Protein AF-A0A558AYQ4-F1 (afdb_monomer)

pLDDT: mean 80.59, std 14.87, range [50.81, 96.81]

Secondary structure (DSSP, 8-state):
-HHHHHHHHHHHHHHHHHHHHHHHHHHHHHHHHHH---GGGSTTHHHHHHHHHHHHHHHHHHHHHHHHHHHHHHHHHHHHHHHTT-

Structure (mmCIF, N/CA/C/O backbone):
data_AF-A0A558AYQ4-F1
#
_entry.id   AF-A0A558AYQ4-F1
#
loop_
_atom_site.group_PDB
_atom_site.id
_atom_site.type_symbol
_atom_site.label_atom_id
_atom_site.label_alt_id
_atom_site.label_comp_id
_atom_site.label_asym_id
_atom_site.label_entity_id
_atom_site.label_seq_id
_atom_site.pdbx_PDB_ins_code
_atom_site.Cartn_x
_atom_site.Cartn_y
_atom_site.Cartn_z
_atom_site.occupancy
_atom_site.B_iso_or_equiv
_atom_site.auth_seq_id
_atom_site.auth_comp_id
_atom_site.auth_asym_id
_atom_site.auth_atom_id
_atom_site.pdbx_PDB_model_num
ATOM 1 N N . MET A 1 1 ? -9.722 6.804 17.766 1.00 83.00 1 MET A N 1
ATOM 2 C CA . MET A 1 1 ? -9.338 7.871 16.800 1.00 83.00 1 MET A CA 1
ATOM 3 C C . MET A 1 1 ? -7.883 7.764 16.363 1.00 83.00 1 MET A C 1
ATOM 5 O O . MET A 1 1 ? -7.658 7.707 15.165 1.00 83.00 1 MET A O 1
ATOM 9 N N . ARG A 1 2 ? -6.902 7.679 17.280 1.00 90.56 2 ARG A N 1
ATOM 10 C CA . ARG A 1 2 ? -5.472 7.533 16.928 1.00 90.56 2 ARG A CA 1
ATOM 11 C C . ARG A 1 2 ? -5.205 6.415 15.907 1.00 90.56 2 ARG A C 1
ATOM 13 O O . ARG A 1 2 ? -4.557 6.663 14.902 1.00 90.56 2 ARG A O 1
ATOM 20 N N . ASN A 1 3 ? -5.776 5.230 16.115 1.00 88.75 3 ASN A N 1
ATOM 21 C CA . ASN A 1 3 ? -5.591 4.091 15.208 1.00 88.75 3 ASN A CA 1
ATOM 22 C C . ASN A 1 3 ? -6.226 4.311 13.824 1.00 88.75 3 ASN A C 1
ATOM 24 O O . ASN A 1 3 ? -5.684 3.840 12.834 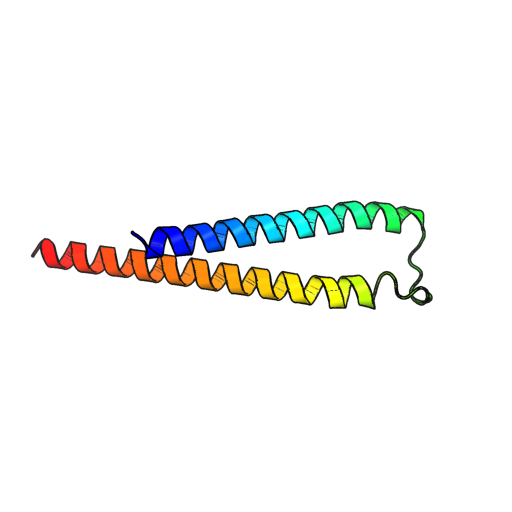1.00 88.75 3 ASN A O 1
ATOM 28 N N . ILE A 1 4 ? -7.329 5.070 13.737 1.00 92.31 4 ILE A N 1
ATOM 29 C CA . ILE A 1 4 ? -7.922 5.456 12.443 1.00 92.31 4 ILE A CA 1
ATOM 30 C C . ILE A 1 4 ? -6.950 6.330 11.663 1.00 92.31 4 ILE A C 1
ATOM 32 O O . ILE A 1 4 ? -6.723 6.095 10.485 1.00 92.31 4 ILE A O 1
ATOM 36 N N . ILE A 1 5 ? -6.372 7.330 12.335 1.00 94.94 5 ILE A N 1
ATOM 37 C CA . ILE A 1 5 ? -5.426 8.263 11.720 1.00 94.94 5 ILE A CA 1
ATOM 38 C C . ILE A 1 5 ? -4.198 7.496 11.222 1.00 94.94 5 ILE A C 1
ATOM 40 O O . ILE A 1 5 ? -3.770 7.724 10.098 1.00 94.94 5 ILE A O 1
ATOM 44 N N . ILE A 1 6 ? -3.685 6.554 12.021 1.00 94.06 6 ILE A N 1
ATOM 45 C CA . ILE A 1 6 ? -2.558 5.686 11.644 1.00 94.06 6 ILE A CA 1
ATOM 46 C C . ILE A 1 6 ? -2.916 4.789 10.450 1.00 94.06 6 ILE A C 1
ATOM 48 O O . ILE A 1 6 ? -2.147 4.694 9.500 1.00 94.06 6 ILE A O 1
ATOM 52 N N . GLY A 1 7 ? -4.081 4.138 10.468 1.00 92.19 7 GLY A N 1
ATOM 53 C CA . GLY A 1 7 ? -4.506 3.276 9.365 1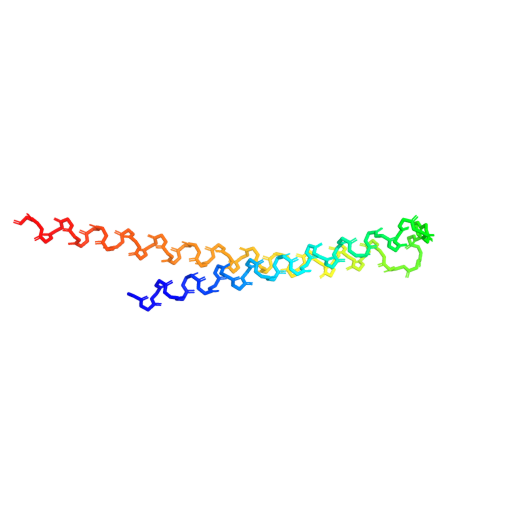.00 92.19 7 GLY A CA 1
ATOM 54 C C . GLY A 1 7 ? -4.708 4.053 8.060 1.00 92.19 7 GLY A C 1
ATOM 55 O O . GLY A 1 7 ? -4.212 3.642 7.013 1.00 92.19 7 GLY A O 1
ATOM 56 N N . LEU A 1 8 ? -5.354 5.222 8.127 1.00 94.94 8 LEU A N 1
ATOM 57 C CA . LEU A 1 8 ? -5.555 6.100 6.971 1.00 94.94 8 LEU A CA 1
ATOM 58 C C . LEU A 1 8 ? -4.240 6.670 6.436 1.00 94.94 8 LEU A C 1
ATOM 60 O O . LEU A 1 8 ? -4.061 6.718 5.222 1.00 94.94 8 LEU A O 1
ATOM 64 N N . SER A 1 9 ? -3.312 7.082 7.304 1.00 95.94 9 SER A N 1
ATOM 65 C CA . SER A 1 9 ? -2.017 7.600 6.856 1.00 95.94 9 SER A CA 1
ATOM 66 C C . SER A 1 9 ? -1.184 6.516 6.172 1.00 95.94 9 SER A C 1
ATOM 68 O O . SER A 1 9 ? -0.612 6.781 5.117 1.00 95.94 9 SER A O 1
ATOM 70 N N . LEU A 1 10 ? -1.183 5.283 6.691 1.00 94.19 10 LEU A N 1
ATOM 71 C CA . LEU A 1 10 ? -0.524 4.135 6.056 1.00 94.19 10 LEU A CA 1
ATOM 72 C C . LEU A 1 10 ? -1.114 3.820 4.673 1.00 94.19 10 LEU A C 1
ATOM 74 O O . LEU A 1 10 ? -0.367 3.604 3.715 1.00 94.19 10 LEU A O 1
ATOM 78 N N . MET A 1 11 ? -2.443 3.838 4.539 1.00 95.25 11 MET A N 1
ATOM 79 C CA . MET A 1 11 ? -3.107 3.642 3.244 1.00 95.25 11 MET A CA 1
ATOM 80 C C . MET A 1 11 ? -2.806 4.776 2.256 1.00 95.25 11 MET A C 1
ATOM 82 O O . MET A 1 11 ? -2.591 4.531 1.071 1.00 95.25 11 MET A O 1
ATOM 86 N N . LEU A 1 12 ? -2.749 6.020 2.732 1.00 96.62 12 LEU A N 1
ATOM 87 C CA . LEU A 1 12 ? -2.456 7.174 1.887 1.00 96.62 12 LEU A CA 1
ATOM 88 C C . LEU A 1 12 ? -1.001 7.159 1.400 1.00 96.62 12 LEU A C 1
ATOM 90 O O . LEU A 1 12 ? -0.752 7.336 0.211 1.00 96.62 12 LEU A O 1
ATOM 94 N N . ILE A 1 13 ? -0.047 6.876 2.290 1.00 96.25 13 ILE A N 1
ATOM 95 C CA . ILE A 1 13 ? 1.377 6.765 1.942 1.00 96.25 13 ILE A CA 1
ATOM 96 C C . ILE A 1 13 ? 1.601 5.624 0.945 1.00 96.25 13 ILE A C 1
ATOM 98 O O . ILE A 1 13 ? 2.275 5.822 -0.062 1.00 96.25 13 ILE A O 1
ATOM 102 N N . SER A 1 14 ? 1.013 4.448 1.180 1.00 94.50 14 SER A N 1
ATOM 103 C CA . SER A 1 14 ? 1.139 3.319 0.246 1.00 94.50 14 SER A CA 1
ATOM 104 C C . SER A 1 14 ? 0.538 3.631 -1.128 1.00 94.50 14 SER A C 1
ATOM 106 O O . SER A 1 14 ? 1.171 3.337 -2.139 1.00 94.50 14 SER A O 1
ATOM 108 N N . SER A 1 15 ? -0.613 4.307 -1.190 1.00 93.69 15 SER A N 1
ATOM 109 C CA . SER A 1 15 ? -1.212 4.759 -2.455 1.00 93.69 15 SER A CA 1
ATOM 110 C C . SER A 1 15 ? -0.318 5.749 -3.216 1.00 93.69 15 SER A C 1
ATOM 112 O O . SER A 1 15 ? -0.121 5.612 -4.428 1.00 93.69 15 SER A O 1
ATOM 114 N N . LEU A 1 16 ? 0.291 6.711 -2.512 1.00 96.12 16 LEU A N 1
ATOM 115 C CA . LEU A 1 16 ? 1.229 7.666 -3.110 1.00 96.12 16 LEU A CA 1
ATOM 116 C C . LEU A 1 16 ? 2.484 6.971 -3.651 1.00 96.12 16 LEU A C 1
ATOM 118 O O . LEU A 1 16 ? 2.906 7.248 -4.773 1.00 96.12 16 LEU A O 1
ATOM 122 N N . LEU A 1 17 ? 3.059 6.043 -2.881 1.00 92.50 17 LEU A N 1
ATOM 123 C CA . LEU A 1 17 ? 4.233 5.277 -3.300 1.00 92.50 17 LEU A CA 1
ATOM 124 C C . LEU A 1 17 ? 3.928 4.390 -4.511 1.00 92.50 17 LEU A C 1
ATOM 126 O O . LEU A 1 17 ? 4.710 4.358 -5.460 1.00 92.50 17 LEU A O 1
ATOM 130 N N . TYR A 1 18 ? 2.774 3.720 -4.510 1.00 90.44 18 TYR A N 1
ATOM 131 C CA . TYR A 1 18 ? 2.332 2.906 -5.638 1.00 90.44 18 TYR A CA 1
ATOM 132 C C . TYR A 1 18 ? 2.156 3.753 -6.902 1.00 90.44 18 TYR A C 1
ATOM 134 O O . TYR A 1 18 ? 2.665 3.398 -7.964 1.00 90.44 18 TYR A O 1
ATOM 142 N N . SER A 1 19 ? 1.505 4.912 -6.774 1.00 89.94 19 SER A N 1
ATOM 143 C CA . SER A 1 19 ? 1.284 5.843 -7.885 1.00 89.94 19 SER A CA 1
ATOM 144 C C . SER A 1 19 ? 2.599 6.378 -8.453 1.00 89.94 19 SER A C 1
ATOM 146 O O . SER A 1 19 ? 2.775 6.405 -9.667 1.00 89.94 19 SER A O 1
ATOM 148 N N . SER A 1 20 ? 3.549 6.747 -7.589 1.00 89.62 20 SER A N 1
ATOM 149 C CA . SER A 1 20 ? 4.892 7.179 -7.999 1.00 89.62 20 SER A CA 1
ATOM 150 C C . SER A 1 20 ? 5.612 6.096 -8.806 1.00 89.62 20 SER A C 1
ATOM 152 O O . SER A 1 20 ? 6.160 6.369 -9.874 1.00 89.62 20 SER A O 1
ATOM 154 N N . ASN A 1 21 ? 5.538 4.845 -8.349 1.00 86.62 21 ASN A N 1
ATOM 155 C CA . ASN A 1 21 ? 6.139 3.719 -9.053 1.00 86.62 21 ASN A CA 1
ATOM 156 C C . ASN A 1 21 ? 5.482 3.466 -10.422 1.00 86.62 21 ASN A C 1
ATOM 158 O O . ASN A 1 21 ? 6.167 3.178 -11.401 1.00 86.62 21 ASN A O 1
ATOM 162 N N . LEU A 1 22 ? 4.161 3.635 -10.518 1.00 85.19 22 LEU A N 1
ATOM 163 C CA . LEU A 1 22 ? 3.411 3.511 -11.771 1.00 85.19 22 LEU A CA 1
ATOM 164 C C . LEU A 1 22 ? 3.788 4.622 -12.767 1.00 85.19 22 LEU A C 1
ATOM 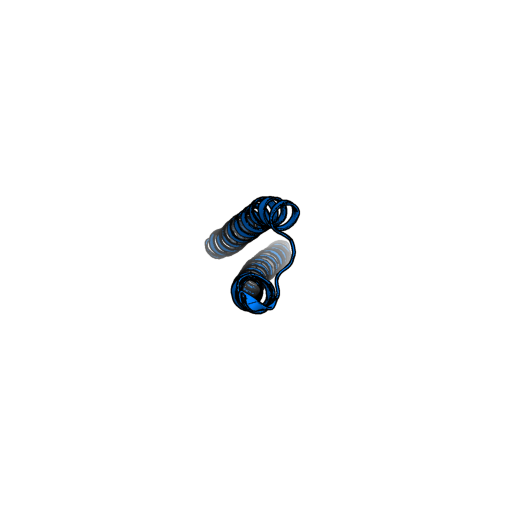166 O O . LEU A 1 22 ? 3.985 4.351 -13.951 1.00 85.19 22 LEU A O 1
ATOM 170 N N . ILE A 1 23 ? 3.967 5.856 -12.283 1.00 86.88 23 ILE A N 1
ATOM 171 C CA . ILE A 1 23 ? 4.462 6.984 -13.087 1.00 86.88 23 ILE A CA 1
ATOM 172 C C . ILE A 1 23 ? 5.881 6.697 -13.587 1.00 86.88 23 ILE A C 1
ATOM 174 O O . ILE A 1 23 ? 6.154 6.870 -14.775 1.00 86.88 23 ILE A O 1
ATOM 178 N N . ALA A 1 24 ? 6.773 6.221 -12.714 1.00 83.19 24 ALA A N 1
ATOM 179 C CA . ALA A 1 24 ? 8.133 5.855 -13.095 1.00 83.19 24 ALA A CA 1
ATOM 180 C C . ALA A 1 24 ? 8.131 4.771 -14.184 1.00 83.19 24 ALA A C 1
ATOM 182 O O . ALA A 1 24 ? 8.773 4.942 -15.220 1.00 83.19 24 ALA A O 1
ATOM 183 N N . ALA A 1 25 ? 7.341 3.710 -14.007 1.00 79.19 25 ALA A N 1
ATOM 184 C CA . ALA A 1 25 ? 7.188 2.653 -15.003 1.00 79.19 25 ALA A CA 1
ATOM 185 C C . ALA A 1 25 ? 6.662 3.189 -16.347 1.00 79.19 25 ALA A C 1
ATOM 187 O O . ALA A 1 25 ? 7.178 2.819 -17.402 1.00 79.19 25 ALA A O 1
ATOM 188 N N . ALA A 1 26 ? 5.686 4.102 -16.330 1.00 81.44 26 ALA A N 1
ATOM 189 C CA . ALA A 1 26 ? 5.146 4.712 -17.543 1.00 81.44 26 ALA A CA 1
ATOM 190 C C . ALA A 1 26 ? 6.205 5.531 -18.302 1.00 81.44 26 ALA A C 1
ATOM 192 O O . ALA A 1 26 ? 6.354 5.361 -19.515 1.00 81.44 26 ALA A O 1
ATOM 193 N N . VAL A 1 27 ? 6.978 6.363 -17.592 1.00 80.44 27 VAL A N 1
ATOM 194 C CA . VAL A 1 27 ? 8.067 7.169 -18.173 1.00 80.44 27 VAL A CA 1
ATOM 195 C C . VAL A 1 27 ? 9.157 6.274 -18.765 1.00 80.44 27 VAL A C 1
ATOM 197 O O . VAL A 1 27 ? 9.576 6.488 -19.904 1.00 80.44 27 VAL A O 1
ATOM 200 N N . TYR A 1 28 ? 9.576 5.240 -18.032 1.00 70.00 28 TYR A N 1
ATOM 201 C CA . TYR A 1 28 ? 10.578 4.286 -18.509 1.00 70.00 28 TYR A CA 1
ATOM 202 C C . TYR A 1 28 ? 10.073 3.418 -19.669 1.00 70.00 28 TYR A C 1
ATOM 204 O O . TYR A 1 28 ? 10.858 3.048 -20.535 1.00 70.00 28 TYR A O 1
ATOM 212 N N . SER A 1 29 ? 8.773 3.127 -19.773 1.00 70.50 29 SER A N 1
ATOM 213 C CA . SER A 1 29 ? 8.251 2.373 -20.926 1.00 70.50 29 SER A CA 1
ATOM 214 C C . SER A 1 29 ? 8.465 3.119 -22.253 1.00 70.50 29 SER A C 1
ATOM 216 O O . SER A 1 29 ? 8.770 2.511 -23.281 1.00 70.50 29 SER A O 1
ATOM 218 N N . GLY A 1 30 ? 8.382 4.455 -22.227 1.00 69.62 30 GLY A N 1
ATOM 219 C CA . GLY A 1 30 ? 8.566 5.296 -23.407 1.00 69.62 30 GLY A CA 1
ATOM 220 C C . GLY A 1 30 ? 10.015 5.372 -23.894 1.00 69.62 30 GLY A C 1
ATOM 221 O O . GLY A 1 30 ? 10.243 5.568 -25.089 1.00 69.62 30 GLY A O 1
ATOM 222 N N . THR A 1 31 ? 11.001 5.208 -23.005 1.00 66.69 31 THR A N 1
ATOM 223 C CA . THR A 1 31 ? 12.418 5.137 -23.394 1.00 66.69 31 THR A CA 1
ATOM 224 C C . THR A 1 31 ? 12.754 3.782 -24.012 1.00 66.69 31 THR A C 1
ATOM 226 O O . THR A 1 31 ? 13.385 3.746 -25.065 1.00 66.69 31 THR A O 1
ATOM 229 N N . VAL A 1 32 ? 12.229 2.683 -23.464 1.00 61.59 32 VAL A N 1
ATOM 230 C CA . VAL A 1 32 ? 12.386 1.321 -24.022 1.00 61.59 32 VAL A CA 1
ATOM 231 C C . VAL A 1 32 ? 11.856 1.204 -25.432 1.00 61.59 32 VAL A C 1
ATOM 233 O O . VAL A 1 32 ? 12.510 0.619 -26.294 1.00 61.59 32 VAL A O 1
ATOM 236 N N . ALA A 1 33 ? 10.675 1.778 -25.675 1.00 63.09 33 ALA A N 1
ATOM 237 C CA . ALA A 1 33 ? 10.037 1.748 -26.983 1.00 63.09 33 ALA A CA 1
ATOM 238 C C . ALA A 1 33 ? 10.915 2.383 -28.078 1.00 63.09 33 ALA A C 1
ATOM 240 O O . ALA A 1 33 ? 10.733 2.088 -29.256 1.00 63.09 33 ALA A O 1
ATOM 241 N N . LYS A 1 34 ? 11.870 3.243 -27.695 1.00 64.94 34 LYS A N 1
ATOM 242 C CA . LYS A 1 34 ? 12.776 3.950 -28.607 1.00 64.94 34 LYS A CA 1
ATOM 243 C C . LYS A 1 34 ? 14.158 3.308 -28.735 1.00 64.94 34 LYS A C 1
ATOM 245 O O . LYS A 1 34 ? 14.796 3.511 -29.761 1.00 64.94 34 LYS A O 1
ATOM 250 N N . THR A 1 35 ? 14.640 2.573 -27.731 1.00 65.69 35 THR A N 1
ATOM 251 C CA . THR A 1 35 ? 16.032 2.078 -27.693 1.00 65.69 35 THR A CA 1
ATOM 252 C C . THR A 1 35 ? 16.191 0.578 -27.948 1.00 65.69 35 THR A C 1
ATOM 254 O O . THR A 1 35 ? 17.318 0.097 -27.932 1.00 65.69 35 THR A O 1
ATOM 257 N N . SER A 1 36 ? 15.103 -0.141 -28.256 1.00 58.66 36 SER A N 1
ATOM 258 C CA . SER A 1 36 ? 15.054 -1.605 -28.410 1.00 58.66 36 SER A CA 1
ATOM 259 C C . SER A 1 36 ? 15.469 -2.380 -27.150 1.00 58.66 36 SER A C 1
ATOM 261 O O . SER A 1 36 ? 16.274 -1.954 -26.325 1.00 58.66 36 SER A O 1
ATOM 263 N N . TRP A 1 37 ? 14.846 -3.541 -26.963 1.00 57.12 37 TRP A N 1
ATOM 264 C CA . TRP A 1 37 ? 14.953 -4.347 -25.749 1.00 57.12 37 TRP A CA 1
ATOM 265 C C . TRP A 1 37 ? 16.265 -5.150 -25.739 1.00 57.12 37 TRP A C 1
ATOM 267 O O . TRP A 1 37 ? 16.291 -6.302 -26.164 1.00 57.12 37 TRP A O 1
ATOM 277 N N . ASP A 1 38 ? 17.366 -4.545 -25.284 1.00 59.84 38 ASP A N 1
ATOM 278 C CA . ASP A 1 38 ? 18.643 -5.254 -25.130 1.00 59.84 38 ASP A CA 1
ATOM 279 C C . ASP A 1 38 ? 18.767 -5.872 -23.725 1.00 59.84 38 ASP A C 1
ATOM 281 O O . ASP A 1 38 ? 18.927 -5.177 -22.717 1.00 59.84 38 ASP A O 1
ATOM 285 N N . ARG A 1 39 ? 18.680 -7.207 -23.654 1.00 55.16 39 ARG A N 1
ATOM 286 C CA . ARG A 1 39 ? 18.835 -7.979 -22.408 1.00 55.16 39 ARG A CA 1
ATOM 287 C C . ARG A 1 39 ? 20.279 -8.010 -21.896 1.00 55.16 39 ARG A C 1
ATOM 289 O O . ARG A 1 39 ? 20.466 -8.216 -20.700 1.00 55.16 39 ARG A O 1
ATOM 296 N N . ASN A 1 40 ? 21.283 -7.779 -22.746 1.00 55.56 40 ASN A N 1
ATOM 297 C CA . ASN A 1 40 ? 22.699 -7.844 -22.357 1.00 55.56 40 ASN A CA 1
ATOM 298 C C . ASN A 1 40 ? 23.190 -6.586 -21.641 1.00 55.56 40 ASN A C 1
ATOM 300 O O . ASN A 1 40 ? 24.214 -6.626 -20.965 1.00 55.56 40 ASN A O 1
ATOM 304 N N . ALA A 1 41 ? 22.454 -5.481 -21.738 1.00 54.97 41 ALA A N 1
ATOM 305 C CA . ALA A 1 41 ? 22.814 -4.254 -21.046 1.00 54.97 41 ALA A CA 1
ATOM 306 C C . ALA A 1 41 ? 22.503 -4.307 -19.530 1.00 54.97 41 ALA A C 1
ATOM 308 O O . ALA A 1 41 ? 22.885 -3.401 -18.796 1.00 54.97 41 ALA A O 1
ATOM 309 N N . GLY A 1 42 ? 21.792 -5.335 -19.037 1.00 50.81 42 GLY A N 1
ATOM 310 C CA . GLY A 1 42 ? 21.409 -5.456 -17.618 1.00 50.81 42 GLY A CA 1
ATOM 311 C C . GLY A 1 42 ? 20.397 -4.404 -17.134 1.00 50.81 42 GLY A C 1
ATOM 312 O O . GLY A 1 42 ? 20.039 -4.380 -15.961 1.00 50.81 42 GLY A O 1
ATOM 313 N N . ILE A 1 43 ? 19.913 -3.540 -18.032 1.00 54.53 43 ILE A N 1
ATOM 314 C CA . ILE A 1 43 ? 19.131 -2.340 -17.691 1.00 54.53 43 ILE A CA 1
ATOM 315 C C . ILE A 1 43 ? 17.646 -2.664 -17.462 1.00 54.53 43 ILE A C 1
ATOM 317 O O . ILE A 1 43 ? 16.961 -1.906 -16.786 1.00 54.53 43 ILE A O 1
ATOM 321 N N . PHE A 1 44 ? 17.128 -3.771 -18.013 1.00 53.06 44 PHE A N 1
ATOM 322 C CA . PHE A 1 44 ? 15.675 -3.973 -18.111 1.00 53.06 44 PHE A CA 1
ATOM 323 C C . PHE A 1 44 ? 15.110 -5.217 -17.432 1.00 53.06 44 PHE A C 1
ATOM 325 O O . PHE A 1 44 ? 14.150 -5.095 -16.680 1.00 53.06 44 PHE A O 1
ATOM 332 N N . GLY A 1 45 ? 15.673 -6.398 -17.696 1.00 52.97 45 GLY A N 1
ATOM 333 C CA . GLY A 1 45 ? 15.148 -7.648 -17.135 1.00 52.97 45 GLY A CA 1
ATOM 334 C C . GLY A 1 45 ? 15.379 -7.724 -15.631 1.00 52.97 45 GLY A C 1
ATOM 335 O O . GLY A 1 45 ? 14.442 -7.737 -14.860 1.00 52.97 45 GLY A O 1
ATOM 336 N N . THR A 1 46 ? 16.629 -7.665 -15.193 1.00 53.44 46 THR A N 1
ATOM 337 C CA . THR A 1 46 ? 16.975 -7.769 -13.770 1.00 53.44 46 THR A CA 1
ATOM 338 C C . THR A 1 46 ? 16.650 -6.499 -12.989 1.00 53.44 46 THR A C 1
ATOM 340 O O . THR A 1 46 ? 16.071 -6.576 -11.916 1.00 53.44 46 THR A O 1
ATOM 343 N N . ALA A 1 47 ? 16.926 -5.303 -13.519 1.00 56.53 47 ALA A N 1
ATOM 344 C CA . ALA A 1 47 ? 16.745 -4.080 -12.736 1.00 56.53 47 ALA A CA 1
ATOM 345 C C . ALA A 1 47 ? 15.270 -3.732 -12.451 1.00 56.53 47 ALA A C 1
ATOM 347 O O . ALA A 1 47 ? 14.930 -3.483 -11.308 1.00 56.53 47 ALA A O 1
ATOM 348 N N . LEU A 1 48 ? 14.355 -3.724 -13.422 1.00 58.62 48 LEU A N 1
ATOM 349 C CA . LEU A 1 48 ? 12.944 -3.414 -13.120 1.00 58.62 48 LEU A CA 1
ATOM 350 C C . LEU A 1 48 ? 12.224 -4.595 -12.459 1.00 58.62 48 LEU A C 1
ATOM 352 O O . LEU A 1 48 ? 11.420 -4.396 -11.553 1.00 58.62 48 LEU A O 1
ATOM 356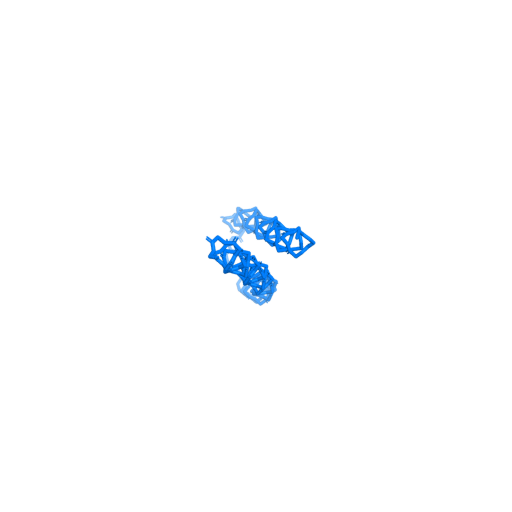 N N . GLU A 1 49 ? 12.528 -5.823 -12.867 1.00 58.28 49 GLU A N 1
ATOM 357 C CA . GLU A 1 49 ? 11.863 -7.008 -12.324 1.00 58.28 49 GLU A CA 1
ATOM 358 C C . GLU A 1 49 ? 12.355 -7.332 -10.902 1.00 58.28 49 GLU A C 1
ATOM 360 O O . GLU A 1 49 ? 11.533 -7.644 -10.050 1.00 58.28 49 GLU A O 1
ATOM 365 N N . GLU A 1 50 ? 13.640 -7.150 -10.570 1.00 58.53 50 GLU A N 1
ATOM 366 C CA . GLU A 1 50 ? 14.137 -7.344 -9.194 1.00 58.53 50 GLU A CA 1
ATOM 367 C C . GLU A 1 50 ? 14.029 -6.071 -8.337 1.00 58.53 50 GLU A C 1
ATOM 369 O O . GLU A 1 50 ? 13.632 -6.149 -7.171 1.00 58.53 50 GLU A O 1
ATOM 374 N N . VAL A 1 51 ? 14.329 -4.881 -8.881 1.00 62.94 51 VAL A N 1
ATOM 375 C CA . VAL A 1 51 ? 14.365 -3.629 -8.092 1.00 62.94 51 VAL A CA 1
ATOM 376 C C . VAL A 1 51 ? 12.987 -2.994 -7.943 1.00 62.94 51 VAL A C 1
ATOM 378 O O . VAL A 1 51 ? 12.783 -2.285 -6.965 1.00 62.94 51 VAL A O 1
ATOM 381 N N . SER A 1 52 ? 12.014 -3.233 -8.835 1.00 65.50 52 SER A N 1
ATOM 382 C CA . SER A 1 52 ? 10.640 -2.727 -8.639 1.00 65.50 52 SER A CA 1
ATOM 383 C C . SER A 1 52 ? 9.732 -3.715 -7.916 1.00 65.50 52 SER A C 1
ATOM 385 O O . SER A 1 52 ? 8.830 -3.288 -7.195 1.00 65.50 52 SER A O 1
ATOM 387 N N . PHE A 1 53 ? 9.972 -5.021 -8.031 1.00 75.75 53 PHE A N 1
ATOM 388 C CA . PHE A 1 53 ? 9.146 -6.015 -7.345 1.00 75.75 53 PHE A CA 1
ATOM 389 C C . PHE A 1 53 ? 9.249 -5.900 -5.821 1.00 75.75 53 PHE A C 1
ATOM 391 O O . PHE A 1 53 ? 8.232 -5.906 -5.128 1.00 75.75 53 PHE A O 1
ATOM 398 N N . LEU A 1 54 ? 10.461 -5.706 -5.296 1.00 80.56 54 LEU A N 1
ATOM 399 C CA . LEU A 1 54 ? 10.708 -5.570 -3.860 1.00 80.56 54 LEU A CA 1
ATOM 400 C C . LEU A 1 54 ? 9.984 -4.356 -3.226 1.00 80.56 54 LEU A C 1
ATOM 402 O O . LEU A 1 54 ? 9.254 -4.550 -2.250 1.00 80.56 54 LEU A O 1
ATOM 406 N N . PRO A 1 55 ? 10.085 -3.118 -3.751 1.00 83.00 55 PRO A N 1
ATOM 407 C CA . PRO A 1 55 ? 9.336 -1.982 -3.222 1.00 83.00 55 PRO A CA 1
ATOM 408 C C . PRO A 1 55 ? 7.826 -2.112 -3.437 1.00 83.00 55 PRO A C 1
ATOM 410 O O . PRO A 1 55 ? 7.083 -1.760 -2.524 1.00 83.00 55 PRO A O 1
ATOM 413 N N . ILE A 1 56 ? 7.347 -2.657 -4.567 1.00 87.25 56 ILE A N 1
ATOM 414 C CA . ILE A 1 56 ? 5.906 -2.919 -4.760 1.00 87.25 56 ILE A CA 1
ATOM 415 C C . ILE A 1 56 ? 5.391 -3.856 -3.668 1.00 87.25 56 ILE A C 1
ATOM 417 O O . ILE A 1 56 ? 4.380 -3.558 -3.036 1.00 87.25 56 ILE A O 1
ATOM 421 N N . TYR A 1 57 ? 6.112 -4.946 -3.401 1.00 90.12 57 TYR A N 1
ATOM 422 C CA . TYR A 1 57 ? 5.744 -5.908 -2.369 1.00 90.12 57 TYR A CA 1
ATOM 423 C C . TYR A 1 57 ? 5.646 -5.251 -0.984 1.00 90.12 57 TYR A C 1
ATOM 425 O O . TYR A 1 57 ? 4.659 -5.434 -0.267 1.00 90.12 57 TYR A O 1
ATOM 433 N N . MET A 1 58 ? 6.622 -4.409 -0.630 1.00 90.25 58 MET A N 1
ATOM 434 C CA . MET A 1 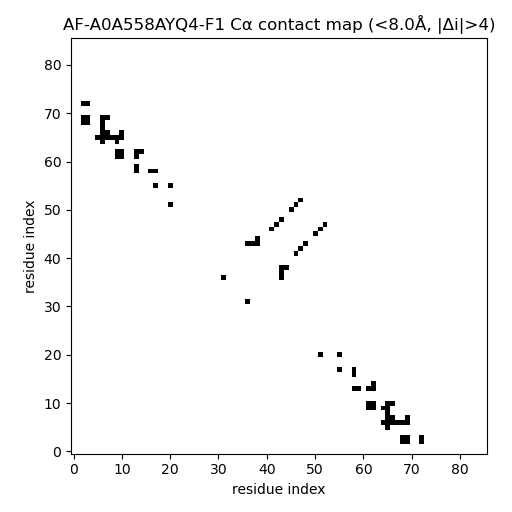58 ? 6.606 -3.655 0.627 1.00 90.25 58 MET A CA 1
ATOM 435 C C . MET A 1 58 ? 5.429 -2.672 0.703 1.00 90.25 58 MET A C 1
ATOM 437 O O . MET A 1 58 ? 4.766 -2.587 1.737 1.00 90.25 58 MET A O 1
ATOM 441 N N . ILE A 1 59 ? 5.124 -1.964 -0.390 1.00 93.75 59 ILE A N 1
ATOM 442 C CA . ILE A 1 59 ? 3.978 -1.045 -0.472 1.00 93.75 59 ILE A CA 1
ATOM 443 C C . ILE A 1 59 ? 2.662 -1.801 -0.252 1.00 93.75 59 ILE A C 1
ATOM 445 O O . ILE A 1 59 ? 1.809 -1.341 0.511 1.00 93.75 59 ILE A O 1
ATOM 449 N N . THR A 1 60 ? 2.507 -2.975 -0.869 1.00 93.38 60 THR A N 1
ATOM 450 C CA . THR A 1 60 ? 1.318 -3.819 -0.709 1.00 93.38 60 THR A CA 1
ATOM 451 C C . THR A 1 60 ? 1.160 -4.307 0.730 1.00 93.38 60 THR A C 1
ATOM 453 O O . THR A 1 60 ? 0.060 -4.235 1.276 1.00 93.38 60 THR A O 1
ATOM 456 N N . LEU A 1 61 ? 2.242 -4.738 1.386 1.00 95.38 61 LEU A N 1
ATOM 457 C CA . LEU A 1 61 ? 2.196 -5.129 2.798 1.00 95.38 61 LEU A CA 1
ATOM 458 C C . LEU A 1 61 ? 1.773 -3.966 3.704 1.00 95.38 61 LEU A C 1
ATOM 460 O O . LEU A 1 61 ? 0.903 -4.139 4.557 1.00 95.38 61 LEU A O 1
ATOM 464 N N . ILE A 1 62 ? 2.332 -2.772 3.490 1.00 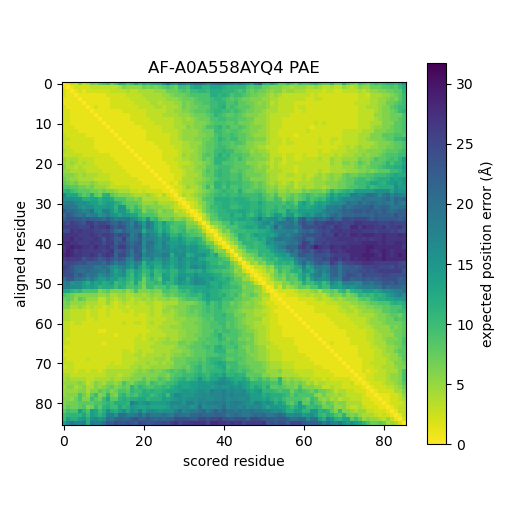94.50 62 ILE A N 1
ATOM 465 C CA . ILE A 1 62 ? 1.972 -1.563 4.247 1.00 94.50 62 ILE A CA 1
ATOM 466 C C . ILE A 1 62 ? 0.487 -1.226 4.066 1.00 94.50 62 ILE A C 1
ATOM 468 O O . ILE A 1 62 ? -0.197 -0.906 5.042 1.00 94.50 62 ILE A O 1
ATOM 472 N N . PHE A 1 63 ? -0.027 -1.338 2.840 1.00 95.88 63 PHE A N 1
ATOM 473 C CA . PHE A 1 63 ? -1.441 -1.119 2.548 1.00 95.88 63 PHE A CA 1
ATOM 474 C C . PHE A 1 63 ? -2.340 -2.111 3.300 1.00 95.88 63 PHE A C 1
ATOM 476 O O . PHE A 1 63 ? -3.298 -1.695 3.954 1.00 95.88 63 PHE A O 1
ATOM 483 N N . ILE A 1 64 ? -2.007 -3.408 3.267 1.00 96.81 64 ILE A N 1
ATOM 484 C CA . ILE A 1 64 ? -2.758 -4.457 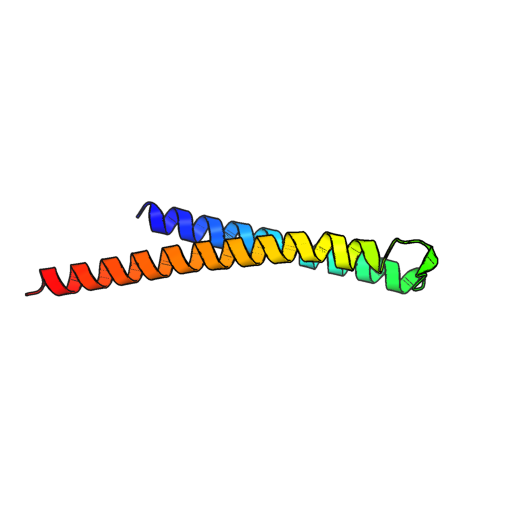3.974 1.00 96.81 64 ILE A CA 1
ATOM 485 C C . ILE A 1 64 ? -2.758 -4.196 5.483 1.00 96.81 64 ILE A C 1
ATOM 487 O O . ILE A 1 64 ? -3.811 -4.266 6.114 1.00 96.81 64 ILE A O 1
ATOM 491 N N . ILE A 1 65 ? -1.609 -3.842 6.064 1.00 95.88 65 ILE A N 1
ATOM 492 C CA . ILE A 1 65 ? -1.502 -3.520 7.494 1.00 95.88 65 ILE A CA 1
ATOM 493 C C . ILE A 1 65 ? -2.401 -2.327 7.848 1.00 95.88 65 ILE A C 1
ATOM 495 O O . ILE A 1 65 ? -3.172 -2.406 8.806 1.00 95.88 65 ILE A O 1
ATOM 499 N N . GLY A 1 66 ? -2.357 -1.243 7.066 1.00 93.88 66 GLY A N 1
ATOM 500 C CA . GLY A 1 66 ? -3.226 -0.079 7.272 1.00 93.88 66 GLY A CA 1
ATOM 501 C C . GLY A 1 66 ? -4.717 -0.432 7.206 1.00 93.88 66 GLY A C 1
ATOM 502 O O . GLY A 1 66 ? -5.501 0.006 8.053 1.00 93.88 66 GLY A O 1
ATOM 503 N N . LEU A 1 67 ? -5.093 -1.288 6.253 1.00 96.25 67 LEU A N 1
ATOM 504 C CA . LEU A 1 67 ? -6.464 -1.753 6.056 1.00 96.25 67 LEU A CA 1
ATOM 505 C C . LEU A 1 67 ? -6.951 -2.639 7.214 1.00 96.25 67 LEU A C 1
ATOM 507 O O . LEU A 1 67 ? -8.054 -2.433 7.720 1.00 96.25 67 LEU A O 1
ATOM 511 N N . VAL A 1 68 ? -6.120 -3.566 7.701 1.00 96.25 68 VAL A N 1
ATOM 512 C CA . VAL A 1 68 ? -6.439 -4.409 8.867 1.00 96.25 68 VAL A CA 1
ATOM 513 C C . VAL A 1 68 ? -6.655 -3.558 10.120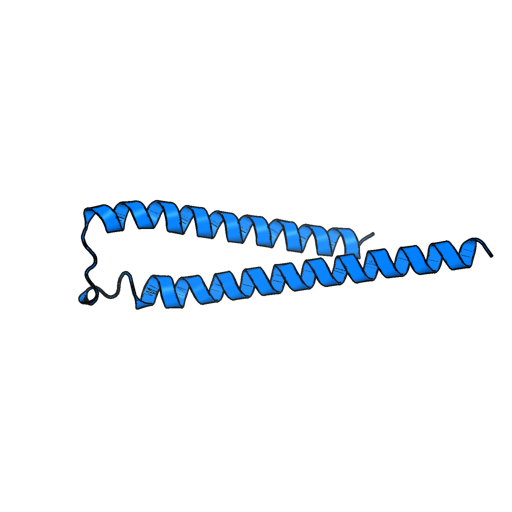 1.00 96.25 68 VAL A C 1
ATOM 515 O O . VAL A 1 68 ? -7.638 -3.763 10.833 1.00 96.25 68 VAL A O 1
ATOM 518 N N . ILE A 1 69 ? -5.793 -2.566 10.371 1.00 95.31 69 ILE A N 1
ATOM 519 C CA . ILE A 1 69 ? -5.941 -1.650 11.516 1.00 95.31 69 ILE A CA 1
ATOM 520 C C . ILE A 1 69 ? -7.286 -0.914 11.456 1.00 95.31 69 ILE A C 1
ATOM 522 O O . ILE A 1 69 ? -7.967 -0.791 12.477 1.00 95.31 69 ILE A O 1
ATOM 526 N N . LEU A 1 70 ? -7.695 -0.448 10.271 1.00 95.44 70 LEU A N 1
ATOM 527 C CA . LEU A 1 70 ? -8.978 0.233 10.104 1.00 95.44 70 LEU A CA 1
ATOM 528 C C . LEU A 1 70 ? -10.167 -0.689 10.342 1.00 95.44 70 LEU A C 1
ATOM 530 O O . LEU A 1 70 ? -11.082 -0.302 11.069 1.00 95.44 70 LEU A O 1
ATOM 534 N N . ILE A 1 71 ? -10.150 -1.899 9.778 1.00 94.44 71 ILE A N 1
ATOM 535 C CA . ILE A 1 71 ? -11.233 -2.873 9.963 1.00 94.44 71 ILE A CA 1
ATOM 536 C C . ILE A 1 71 ? -11.396 -3.215 11.444 1.00 94.44 71 ILE A C 1
ATOM 538 O O . ILE A 1 71 ? -12.512 -3.176 11.961 1.00 94.44 71 ILE A O 1
ATOM 542 N N . LEU A 1 72 ? -10.294 -3.493 12.146 1.00 93.56 72 LEU A N 1
ATOM 543 C CA . LEU A 1 72 ? -10.326 -3.821 13.572 1.00 93.56 72 LEU A CA 1
ATOM 544 C C . LEU A 1 72 ? -10.881 -2.666 14.411 1.00 93.56 72 LEU A C 1
ATOM 546 O O . LEU A 1 72 ? -11.714 -2.877 15.291 1.00 93.56 72 LEU A O 1
ATOM 550 N N . GLU A 1 73 ? -10.460 -1.436 14.126 1.00 92.38 73 GLU A N 1
ATOM 551 C CA . GLU A 1 73 ? -10.917 -0.260 14.863 1.00 92.38 73 GLU A CA 1
ATOM 552 C C . GLU A 1 73 ? -12.403 0.056 14.588 1.00 92.38 73 GLU A C 1
ATOM 554 O O . GLU A 1 73 ? -13.128 0.442 15.510 1.00 92.38 73 GLU A O 1
ATOM 559 N N . VAL A 1 74 ? -12.878 -0.101 13.346 1.00 91.88 74 VAL A N 1
ATOM 560 C CA . VAL A 1 74 ? -14.299 0.080 12.992 1.00 91.88 74 VAL A CA 1
ATOM 561 C C . VAL A 1 74 ? -15.155 -1.003 13.645 1.00 91.88 74 VAL A C 1
ATOM 563 O O . VAL A 1 74 ? -16.113 -0.677 14.342 1.00 91.88 74 VAL A O 1
ATOM 566 N N . CYS A 1 75 ? -14.761 -2.272 13.516 1.00 90.44 75 CYS A N 1
ATOM 567 C CA . CYS A 1 75 ? -15.469 -3.400 14.120 1.00 90.44 75 CYS A CA 1
ATOM 568 C C . CYS A 1 75 ? -15.544 -3.280 15.653 1.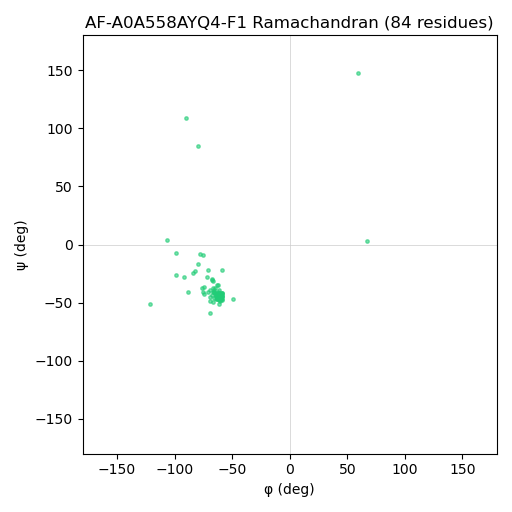00 90.44 75 CYS A C 1
ATOM 570 O O . CYS A 1 75 ? -16.593 -3.521 16.251 1.00 90.44 75 CYS A O 1
ATOM 572 N N . SER A 1 76 ? -14.450 -2.861 16.298 1.00 88.88 76 SER A N 1
ATOM 573 C CA . SER A 1 76 ? -14.401 -2.628 17.746 1.00 88.88 76 SER A CA 1
ATOM 574 C C . SER A 1 76 ? -15.360 -1.516 18.184 1.00 88.88 76 SER A C 1
ATOM 576 O O . SER A 1 76 ? -16.109 -1.675 19.152 1.00 88.88 76 SER A O 1
ATOM 578 N N . ARG A 1 77 ? -15.410 -0.400 17.441 1.00 86.19 77 ARG A N 1
ATOM 579 C CA . ARG A 1 77 ? -16.356 0.687 17.731 1.00 86.19 77 ARG A CA 1
ATOM 580 C C . ARG A 1 77 ? -17.809 0.255 17.578 1.00 86.19 77 ARG A C 1
ATOM 582 O O . ARG A 1 77 ? -18.619 0.583 18.447 1.00 86.19 77 ARG A O 1
ATOM 589 N N . ASP A 1 78 ? -18.131 -0.483 16.522 1.00 86.44 78 ASP A N 1
ATOM 590 C CA . ASP A 1 78 ? -19.490 -0.972 16.289 1.00 86.44 78 ASP A CA 1
ATOM 591 C C . ASP A 1 78 ? -19.951 -1.902 17.413 1.00 86.44 78 ASP A C 1
ATOM 593 O O . ASP A 1 78 ? -21.071 -1.757 17.910 1.00 86.44 78 ASP A O 1
ATOM 597 N N . PHE A 1 79 ? -19.074 -2.793 17.884 1.00 86.12 79 PHE A N 1
ATOM 598 C CA . PHE A 1 79 ? -19.363 -3.679 19.010 1.00 86.12 79 PHE A CA 1
ATOM 599 C C . PHE A 1 79 ? -19.669 -2.906 20.304 1.00 86.12 79 PHE A C 1
ATOM 601 O O . PHE A 1 79 ? -20.700 -3.139 20.939 1.00 86.12 79 PHE A O 1
ATOM 608 N N . ILE A 1 80 ? -18.834 -1.923 20.661 1.00 81.31 80 ILE A N 1
ATOM 609 C CA . ILE A 1 80 ? -19.047 -1.078 21.849 1.00 81.31 80 ILE A CA 1
ATOM 610 C C . ILE A 1 80 ? -20.358 -0.285 21.733 1.00 81.31 80 ILE A C 1
ATOM 612 O O . ILE A 1 80 ? -21.092 -0.146 22.713 1.00 81.31 80 ILE A O 1
ATOM 616 N N . SER A 1 81 ? -20.681 0.216 20.536 1.00 83.19 81 SER A N 1
ATOM 617 C CA . SER A 1 81 ? -21.913 0.981 20.306 1.00 83.19 81 SER A CA 1
ATOM 618 C C . SER A 1 81 ? -23.182 0.151 20.538 1.00 83.19 81 SER A C 1
ATOM 620 O O . SER A 1 81 ? -24.166 0.679 21.056 1.00 83.19 81 SER A O 1
ATOM 622 N N . LYS A 1 82 ? -23.149 -1.147 20.202 1.00 84.19 82 LYS A N 1
ATOM 623 C CA . LYS A 1 82 ? -24.265 -2.076 20.414 1.00 84.19 82 LYS A CA 1
ATOM 624 C C . LYS A 1 82 ? -24.461 -2.404 21.891 1.00 84.19 82 LYS A C 1
ATOM 626 O O . LYS A 1 82 ? -25.599 -2.412 22.342 1.00 84.19 82 LYS A O 1
ATOM 631 N N . MET A 1 83 ? -23.379 -2.599 22.649 1.00 77.50 83 MET A N 1
ATOM 632 C CA . MET A 1 83 ? -23.476 -2.878 24.089 1.00 77.50 83 MET A CA 1
ATOM 633 C C . MET A 1 83 ? -24.006 -1.692 24.900 1.00 77.50 83 MET A C 1
ATOM 635 O O . MET A 1 83 ? -24.671 -1.897 25.902 1.00 77.50 83 MET A O 1
ATOM 639 N N . LYS A 1 84 ? -23.758 -0.449 24.468 1.00 73.94 84 LYS A N 1
ATOM 640 C CA . LYS A 1 84 ? -24.222 0.756 25.181 1.00 73.94 84 LYS A CA 1
ATOM 641 C C . LYS A 1 84 ? -25.713 1.079 24.973 1.00 73.94 84 LYS A C 1
ATOM 643 O O . LYS A 1 84 ? -26.208 2.027 25.573 1.00 73.94 84 LYS A O 1
ATOM 648 N N . ARG A 1 85 ? -26.394 0.372 24.061 1.00 72.06 85 ARG A N 1
ATOM 649 C CA . ARG A 1 85 ? -27.829 0.542 23.757 1.00 72.06 85 ARG A CA 1
ATOM 650 C C . ARG A 1 85 ? -28.729 -0.483 24.458 1.00 72.06 85 ARG A C 1
ATOM 652 O O . ARG A 1 85 ? -29.944 -0.359 24.327 1.00 72.06 85 ARG A O 1
ATOM 659 N N . GLN A 1 86 ? -28.150 -1.480 25.124 1.00 60.78 86 GLN A N 1
ATOM 660 C CA . GLN A 1 86 ? -28.868 -2.395 26.015 1.00 60.78 86 GLN A CA 1
ATOM 661 C C . GLN A 1 86 ? -28.752 -1.905 27.454 1.00 60.78 86 GLN A C 1
ATOM 663 O O . GLN A 1 86 ? -29.724 -2.130 28.203 1.00 60.78 86 GLN A O 1
#

Organism: NCBI:txid2493691

Solvent-accessible surface area (backbone atoms only — not comparable to full-atom values): 4705 Å² total; per-residue (Å²): 109,71,59,48,54,52,13,52,48,35,37,50,52,25,51,52,52,52,50,51,52,52,52,50,52,56,59,52,50,61,53,46,78,72,68,59,91,57,73,87,74,54,70,53,65,58,41,49,58,56,62,46,46,55,58,51,53,51,34,50,51,44,29,52,53,13,50,50,45,36,52,53,53,52,55,52,49,54,53,54,57,55,63,76,74,111

Radius of gyration: 20.16 Å; Cα contacts (8 Å, |Δi|>4): 46; chains: 1; bounding box: 52×16×55 Å

Sequence (86 aa):
MRNIIIGLSLMLISSLLYSSNLIAAAVYSGTVAKTSWDRNAGIFGTALEEVSFLPIYMITLIFIIGLVILILEVCSRDFISKMKRQ

Foldseek 3Di:
DVLLVVLVVLQVVLVVLVVVLVVVVVVVVVVCVVPDDDVVVVPPDCCCVVVVVVVNVVSVVSNVVSVVSNVVVVVVVVVVVVVVVD

Mean predicted aligned error: 8.86 Å